Protein AF-A0A6A4MUS4-F1 (afdb_monomer)

Foldseek 3Di:
DDDDDDDDPDPVPVQPDPDLVSCCVDPCVVVVVVVVVVVVVVCVVVVVDDDDDDDDD

Organism: Lupinus albus (NCBI:txid3870)

Sequence (57 aa):
MVLDTIANEDCHIDDDPKCYEEAMQSLDHEKWQVAMESEMESMKTNKVWTLVEASKV

Structure (mmCIF, N/CA/C/O backbone):
data_AF-A0A6A4MUS4-F1
#
_entry.id   AF-A0A6A4MUS4-F1
#
loop_
_atom_site.group_PDB
_atom_site.id
_atom_site.type_symbol
_atom_site.label_atom_id
_atom_site.label_alt_id
_atom_site.label_comp_id
_atom_site.label_asym_id
_atom_site.label_entity_id
_atom_site.label_seq_id
_atom_site.pdbx_PDB_ins_code
_atom_site.Cartn_x
_atom_site.Cartn_y
_atom_site.Cartn_z
_atom_site.occupancy
_atom_site.B_iso_or_equiv
_atom_site.auth_seq_id
_atom_site.auth_comp_id
_atom_site.auth_a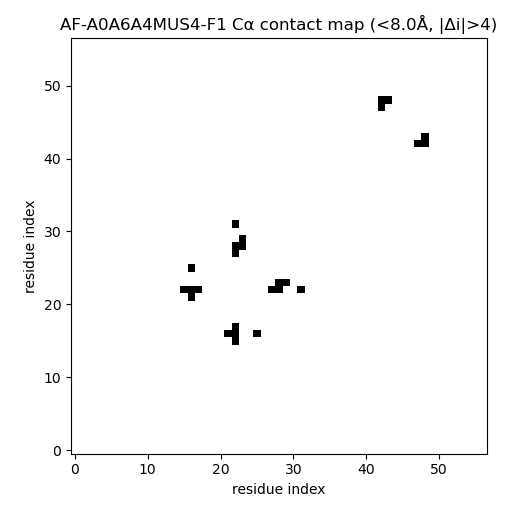sym_id
_a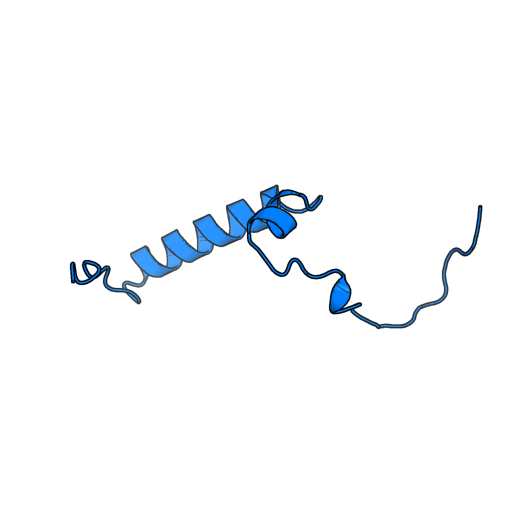tom_site.auth_atom_id
_atom_site.pdbx_PDB_model_num
ATOM 1 N N . MET A 1 1 ? 18.445 -15.014 -27.228 1.00 49.69 1 MET A N 1
ATOM 2 C CA . MET A 1 1 ? 17.842 -14.140 -28.256 1.00 49.69 1 MET A CA 1
ATOM 3 C C . MET A 1 1 ? 17.372 -15.073 -29.360 1.00 49.69 1 MET A C 1
ATOM 5 O O . MET A 1 1 ? 18.220 -15.702 -29.965 1.00 49.69 1 MET A O 1
ATOM 9 N N . VAL A 1 2 ? 16.102 -15.357 -29.598 1.00 43.88 2 VAL A N 1
ATOM 10 C CA . VAL A 1 2 ? 14.845 -14.688 -29.262 1.00 43.88 2 VAL A CA 1
ATOM 11 C C . VAL A 1 2 ? 13.753 -15.764 -29.297 1.00 43.88 2 VAL A C 1
ATOM 13 O O . VAL A 1 2 ? 13.753 -16.602 -30.196 1.00 43.88 2 VAL A O 1
ATOM 16 N N . LEU A 1 3 ? 12.844 -15.758 -28.331 1.00 42.22 3 LEU A N 1
ATOM 17 C CA . LEU A 1 3 ? 11.516 -16.350 -28.496 1.00 42.22 3 LEU A CA 1
ATOM 18 C C . LEU A 1 3 ? 10.533 -15.253 -28.115 1.00 42.22 3 LEU A C 1
ATOM 20 O O . LEU A 1 3 ? 9.943 -15.250 -27.042 1.00 42.22 3 LEU A O 1
ATOM 24 N N . ASP A 1 4 ? 10.464 -14.268 -29.003 1.00 56.41 4 ASP A N 1
ATOM 25 C CA . ASP A 1 4 ? 9.468 -13.217 -28.959 1.00 56.41 4 ASP A CA 1
ATOM 26 C C . ASP A 1 4 ? 8.183 -13.724 -29.634 1.00 56.41 4 ASP A C 1
ATOM 28 O O . ASP A 1 4 ? 8.164 -14.053 -30.819 1.00 56.41 4 ASP A O 1
ATOM 32 N N . THR A 1 5 ? 7.122 -13.745 -28.819 1.00 61.59 5 THR A N 1
ATOM 33 C CA . THR A 1 5 ? 5.739 -13.375 -29.162 1.00 61.59 5 THR A CA 1
ATOM 34 C C . THR A 1 5 ? 4.911 -14.331 -30.030 1.00 61.59 5 THR A C 1
ATOM 36 O O . THR A 1 5 ? 4.929 -14.196 -31.245 1.00 61.59 5 THR A O 1
ATOM 39 N N . ILE A 1 6 ? 4.035 -15.149 -29.413 1.00 57.31 6 ILE A N 1
ATOM 40 C CA . ILE A 1 6 ? 2.602 -15.233 -29.790 1.00 57.31 6 ILE A CA 1
ATOM 41 C C . ILE A 1 6 ? 1.755 -15.498 -28.530 1.00 57.31 6 ILE A C 1
ATOM 43 O O . ILE A 1 6 ? 1.940 -16.492 -27.836 1.00 57.31 6 ILE A O 1
ATOM 47 N N . ALA A 1 7 ? 0.852 -14.551 -28.277 1.00 51.88 7 ALA A N 1
ATOM 48 C CA . ALA A 1 7 ? -0.221 -14.479 -27.291 1.00 51.88 7 ALA A CA 1
ATOM 49 C C . ALA A 1 7 ? -0.737 -15.812 -26.721 1.00 51.88 7 ALA A C 1
ATOM 51 O O . ALA A 1 7 ? -1.461 -16.539 -27.395 1.00 51.88 7 ALA A O 1
ATOM 52 N N . ASN A 1 8 ? -0.464 -16.044 -25.440 1.00 57.12 8 ASN A N 1
ATOM 53 C CA . ASN A 1 8 ? -1.315 -16.846 -24.575 1.00 57.12 8 ASN A CA 1
ATOM 54 C C . ASN A 1 8 ? -1.630 -15.966 -23.368 1.00 57.12 8 ASN A C 1
ATOM 56 O O . ASN A 1 8 ? -0.717 -15.500 -22.689 1.00 57.12 8 ASN A O 1
ATOM 60 N N . GLU A 1 9 ? -2.911 -15.685 -23.161 1.00 58.12 9 GLU A N 1
ATOM 61 C CA . GLU A 1 9 ? -3.456 -15.043 -21.966 1.00 58.12 9 GLU A CA 1
ATOM 62 C C . GLU A 1 9 ? -3.298 -15.986 -20.763 1.00 58.12 9 GLU A C 1
ATOM 64 O O . GLU A 1 9 ? -4.270 -16.523 -20.245 1.00 58.12 9 GLU A O 1
ATOM 69 N N . ASP A 1 10 ? -2.060 -16.225 -20.346 1.00 51.09 10 ASP A N 1
ATOM 70 C CA . ASP A 1 10 ? -1.750 -16.826 -19.059 1.00 51.09 10 ASP A CA 1
ATOM 71 C C . ASP A 1 10 ? -1.149 -15.705 -18.216 1.00 51.09 10 ASP A C 1
ATOM 73 O O . ASP A 1 10 ? 0.012 -15.328 -18.371 1.00 51.09 10 ASP A O 1
ATOM 77 N N . CYS A 1 11 ? -1.983 -15.097 -17.371 1.00 49.97 11 CYS A N 1
ATOM 78 C CA . CYS A 1 11 ? -1.480 -14.457 -16.167 1.00 49.97 11 CYS A CA 1
ATOM 79 C C . CYS A 1 11 ? -0.744 -15.573 -15.429 1.00 49.97 11 CYS A C 1
ATOM 81 O O . CYS A 1 11 ? -1.382 -16.446 -14.841 1.00 49.97 11 CYS A O 1
ATOM 83 N N . HIS A 1 12 ? 0.582 -15.622 -15.556 1.00 52.12 12 HIS A N 1
ATOM 84 C CA . HIS A 1 12 ? 1.391 -16.481 -14.718 1.00 52.12 12 HIS A CA 1
ATOM 85 C C . HIS A 1 12 ? 1.132 -16.028 -13.281 1.00 52.12 12 HIS A C 1
ATOM 87 O O . HIS A 1 12 ? 1.746 -15.088 -12.795 1.00 52.12 12 HIS A O 1
ATOM 93 N N . ILE A 1 13 ? 0.196 -16.694 -12.601 1.00 53.66 13 ILE A N 1
ATOM 94 C CA . ILE A 1 13 ? -0.150 -16.450 -11.192 1.00 53.66 13 ILE A CA 1
ATOM 95 C C . ILE A 1 13 ? 1.102 -16.592 -10.296 1.00 53.66 13 ILE A C 1
ATOM 97 O O . ILE A 1 13 ? 1.114 -16.144 -9.154 1.00 53.66 13 ILE A O 1
ATOM 101 N N . ASP A 1 14 ? 2.178 -17.201 -10.807 1.00 57.94 14 ASP A N 1
ATOM 102 C CA . ASP A 1 14 ? 3.469 -17.305 -10.127 1.00 57.94 14 ASP A CA 1
ATOM 103 C C . ASP A 1 14 ? 4.355 -16.044 -10.190 1.00 57.94 14 ASP A C 1
ATOM 105 O O . ASP A 1 14 ? 5.306 -15.978 -9.414 1.00 57.94 14 ASP A O 1
ATOM 109 N N . ASP A 1 15 ? 4.052 -15.056 -11.042 1.00 66.69 15 ASP A N 1
ATOM 110 C CA . ASP A 1 15 ? 4.767 -13.765 -11.090 1.00 66.69 15 ASP A CA 1
ATOM 111 C C . ASP A 1 15 ? 4.118 -12.691 -10.198 1.00 66.69 15 ASP A C 1
ATOM 113 O O . ASP A 1 15 ? 4.714 -11.635 -9.962 1.00 66.69 15 ASP A O 1
ATOM 117 N N . ASP A 1 16 ? 2.911 -12.946 -9.681 1.00 77.38 16 ASP A N 1
ATOM 118 C CA . ASP A 1 16 ? 2.283 -12.037 -8.730 1.00 77.38 16 ASP A CA 1
ATOM 119 C C . ASP A 1 16 ? 3.039 -12.087 -7.394 1.00 77.38 16 ASP A C 1
ATOM 121 O O . ASP A 1 16 ? 3.286 -13.171 -6.848 1.00 77.38 16 ASP A O 1
ATOM 125 N N . PRO A 1 17 ? 3.397 -10.924 -6.824 1.00 80.56 17 PRO A N 1
ATOM 126 C CA . PRO A 1 17 ? 4.135 -10.882 -5.575 1.00 80.56 17 PRO A CA 1
ATOM 127 C C . PRO A 1 17 ? 3.299 -11.481 -4.440 1.00 80.56 17 PRO A C 1
ATOM 129 O O . PRO A 1 17 ? 2.170 -11.058 -4.179 1.00 80.56 17 PRO A O 1
ATOM 132 N N . LYS A 1 18 ? 3.864 -12.459 -3.730 1.00 85.44 18 LYS A N 1
ATOM 133 C CA . LYS A 1 18 ? 3.191 -13.187 -2.641 1.00 85.44 18 LYS A CA 1
ATOM 134 C C . LYS A 1 18 ? 3.401 -12.512 -1.292 1.00 85.44 18 LYS A C 1
ATOM 136 O O . LYS A 1 18 ? 2.663 -12.784 -0.343 1.00 85.44 18 LYS A O 1
ATOM 141 N N . CYS A 1 19 ? 4.386 -11.623 -1.197 1.00 85.81 19 CYS A N 1
ATOM 142 C CA . CYS A 1 19 ? 4.609 -10.773 -0.038 1.00 85.81 19 CYS A CA 1
ATOM 143 C C . CYS A 1 19 ? 4.859 -9.312 -0.421 1.00 85.81 19 CYS A C 1
ATOM 145 O O . CYS A 1 19 ? 5.131 -8.965 -1.572 1.00 85.81 19 CYS A O 1
ATOM 147 N N . TYR A 1 20 ? 4.770 -8.443 0.587 1.00 86.12 20 TYR A N 1
ATOM 148 C CA . TYR A 1 20 ? 5.046 -7.019 0.435 1.00 86.12 20 TYR A CA 1
ATOM 149 C C . TYR A 1 20 ? 6.463 -6.777 -0.097 1.00 86.12 20 TYR A C 1
ATOM 151 O O . TYR A 1 20 ? 6.663 -5.942 -0.974 1.00 86.12 20 TYR A O 1
ATOM 159 N N . GLU A 1 21 ? 7.445 -7.531 0.396 1.00 88.81 21 GLU A N 1
ATOM 160 C CA . GLU A 1 21 ? 8.841 -7.404 -0.011 1.00 88.81 21 GLU A CA 1
ATOM 161 C C . GLU A 1 21 ? 9.034 -7.721 -1.499 1.00 88.81 21 GLU A C 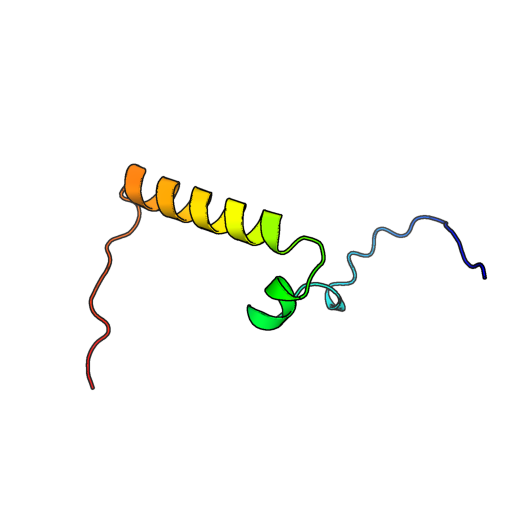1
ATOM 163 O O . GLU A 1 21 ? 9.750 -6.993 -2.183 1.00 88.81 21 GLU A O 1
ATOM 168 N N . GLU A 1 22 ? 8.366 -8.755 -2.014 1.00 87.75 22 GLU A N 1
ATOM 169 C CA . GLU A 1 22 ? 8.367 -9.095 -3.443 1.00 87.75 22 GLU A CA 1
ATOM 170 C C . GLU A 1 22 ? 7.672 -8.008 -4.271 1.00 87.75 22 GLU A C 1
ATOM 172 O O . GLU A 1 22 ? 8.200 -7.577 -5.297 1.00 87.75 22 GLU A O 1
ATOM 177 N N . ALA A 1 23 ? 6.535 -7.485 -3.798 1.00 86.06 23 ALA A N 1
ATOM 178 C CA . ALA A 1 23 ? 5.824 -6.401 -4.478 1.00 86.06 23 ALA A CA 1
ATOM 179 C C . ALA A 1 23 ? 6.690 -5.138 -4.585 1.00 86.06 23 ALA A C 1
ATOM 181 O O . ALA A 1 23 ? 6.684 -4.458 -5.613 1.00 86.06 23 ALA A O 1
ATOM 182 N N . MET A 1 24 ? 7.483 -4.855 -3.548 1.00 87.19 24 MET A N 1
ATOM 183 C CA . MET A 1 24 ? 8.419 -3.730 -3.495 1.00 87.19 24 MET A CA 1
ATOM 184 C C . MET A 1 24 ? 9.681 -3.912 -4.331 1.00 87.19 24 MET A C 1
ATOM 186 O O . MET A 1 24 ? 10.347 -2.927 -4.638 1.00 87.19 24 MET A O 1
ATOM 190 N N . GLN A 1 25 ? 9.997 -5.139 -4.735 1.00 86.38 25 GLN A N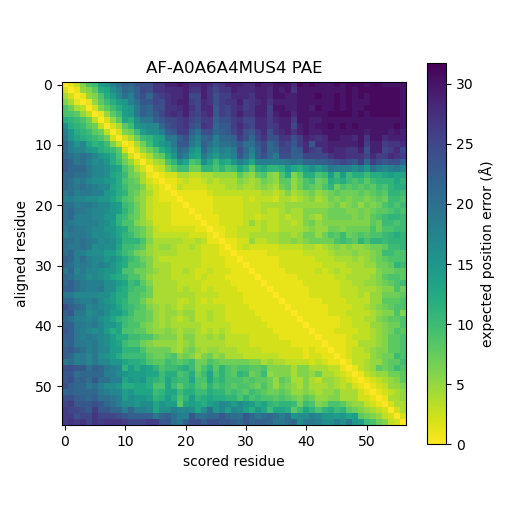 1
ATOM 191 C CA . GLN A 1 25 ? 11.075 -5.424 -5.682 1.00 86.38 25 GLN A CA 1
ATOM 192 C C . GLN A 1 25 ? 10.599 -5.402 -7.142 1.00 86.38 25 GLN A C 1
ATOM 194 O O . GLN A 1 25 ? 11.426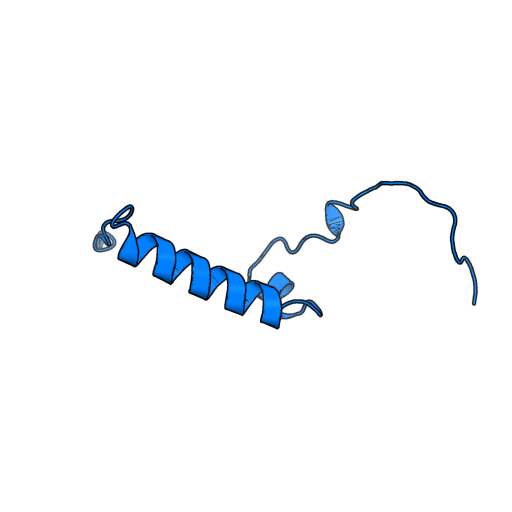 -5.444 -8.055 1.00 86.38 25 GLN A O 1
ATOM 199 N N . SER A 1 26 ? 9.285 -5.322 -7.377 1.00 84.88 26 SER A N 1
ATOM 200 C CA . SER A 1 26 ? 8.719 -5.246 -8.722 1.00 84.88 26 SER A CA 1
ATOM 201 C C . SER A 1 26 ? 8.982 -3.888 -9.380 1.00 84.88 26 SER A C 1
ATOM 203 O O . SER A 1 26 ? 9.073 -2.849 -8.725 1.00 84.88 26 SER A O 1
ATOM 205 N N . LEU A 1 27 ? 9.038 -3.872 -10.712 1.00 85.12 27 LEU A N 1
ATOM 206 C CA . LEU A 1 27 ? 9.174 -2.631 -11.484 1.00 85.12 27 LEU A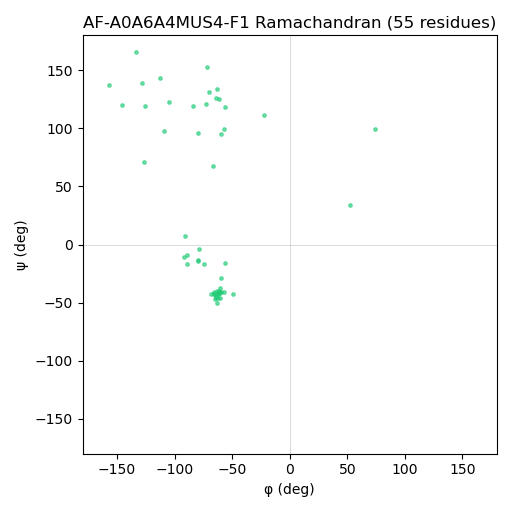 CA 1
ATOM 207 C C . LEU A 1 27 ? 8.014 -1.657 -11.226 1.00 85.12 27 LEU A C 1
ATOM 209 O O . LEU A 1 27 ? 8.194 -0.443 -11.283 1.00 85.12 27 LEU A O 1
ATOM 213 N N . ASP A 1 28 ? 6.838 -2.188 -10.896 1.00 86.31 28 ASP A N 1
ATOM 214 C CA . ASP A 1 28 ? 5.625 -1.418 -10.642 1.00 86.31 28 ASP A CA 1
ATOM 215 C C . ASP A 1 28 ? 5.449 -1.019 -9.168 1.00 86.31 28 ASP A C 1
ATOM 217 O O . ASP A 1 28 ? 4.409 -0.464 -8.816 1.00 86.31 28 ASP A O 1
ATOM 221 N N . HIS A 1 29 ? 6.440 -1.257 -8.301 1.00 87.06 29 HIS A N 1
ATOM 222 C CA . HIS A 1 29 ? 6.356 -0.975 -6.862 1.00 87.06 29 HIS A CA 1
ATOM 223 C C . HIS A 1 29 ? 5.843 0.439 -6.527 1.00 87.06 29 HIS A C 1
ATOM 225 O O . HIS A 1 29 ? 4.969 0.591 -5.677 1.00 87.06 29 HIS A O 1
ATOM 231 N N . GLU A 1 30 ? 6.298 1.466 -7.250 1.00 91.69 30 GLU A N 1
ATOM 232 C CA . GLU A 1 30 ? 5.830 2.849 -7.101 1.00 91.69 30 GLU A CA 1
ATOM 233 C C . GLU A 1 30 ? 4.325 2.984 -7.368 1.00 91.69 30 GLU A C 1
ATOM 235 O O . GLU A 1 30 ? 3.621 3.680 -6.637 1.00 91.69 30 GLU A O 1
ATOM 240 N N . LYS A 1 31 ? 3.800 2.292 -8.387 1.00 89.38 31 LYS A N 1
ATOM 241 C CA . LYS A 1 31 ? 2.364 2.313 -8.700 1.00 89.38 31 LYS A CA 1
ATOM 242 C C . LYS A 1 31 ? 1.563 1.618 -7.608 1.00 89.38 31 LYS A C 1
ATOM 244 O O . LYS A 1 31 ? 0.529 2.140 -7.200 1.00 89.38 31 LYS A O 1
ATOM 249 N N . TRP A 1 32 ? 2.046 0.474 -7.124 1.00 88.19 32 TRP A N 1
ATOM 250 C CA . TRP A 1 32 ? 1.424 -0.244 -6.013 1.00 88.19 32 TRP A CA 1
ATOM 251 C C . TRP A 1 32 ? 1.394 0.603 -4.741 1.00 88.19 32 TRP A C 1
ATOM 253 O O . TRP A 1 32 ? 0.366 0.656 -4.069 1.00 88.19 32 TRP A O 1
ATOM 263 N N . GLN A 1 33 ? 2.478 1.324 -4.448 1.00 90.25 33 GLN A N 1
ATOM 264 C CA . GLN A 1 33 ? 2.545 2.218 -3.299 1.00 90.25 33 GLN A CA 1
ATOM 265 C C . GLN A 1 33 ? 1.531 3.365 -3.415 1.00 90.25 33 GLN A C 1
ATOM 267 O O . GLN A 1 33 ? 0.735 3.571 -2.500 1.00 90.25 33 GLN A O 1
ATOM 272 N N . VAL A 1 34 ? 1.497 4.064 -4.554 1.00 93.81 34 VAL A N 1
ATOM 273 C CA . VAL A 1 34 ? 0.551 5.169 -4.786 1.00 93.81 34 VAL A CA 1
ATOM 274 C C . VAL A 1 34 ? -0.902 4.687 -4.732 1.00 93.81 34 VAL A C 1
ATOM 276 O O . VAL A 1 34 ? -1.762 5.366 -4.166 1.00 93.81 34 VAL A O 1
ATOM 279 N N . ALA A 1 35 ? -1.191 3.510 -5.291 1.00 92.31 35 ALA A N 1
ATOM 280 C CA . ALA A 1 35 ? -2.520 2.911 -5.227 1.00 92.31 35 ALA A CA 1
ATOM 281 C C . ALA A 1 35 ? -2.916 2.579 -3.781 1.00 92.31 35 ALA A C 1
ATOM 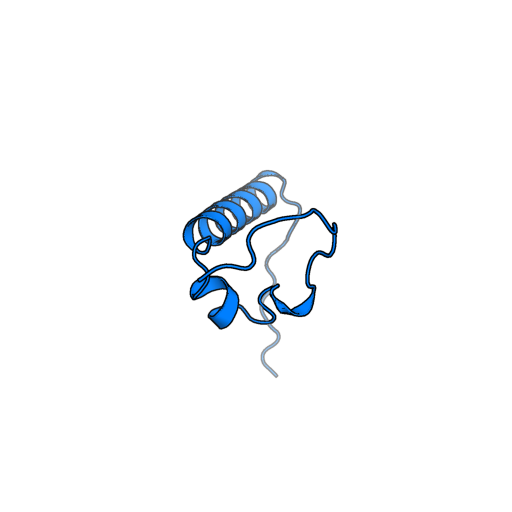283 O O . ALA A 1 35 ? -4.018 2.918 -3.357 1.00 92.31 35 ALA A O 1
ATOM 284 N N . MET A 1 36 ? -2.009 1.984 -3.001 1.00 92.00 36 MET A N 1
ATOM 285 C CA . MET A 1 36 ? -2.254 1.656 -1.596 1.00 92.00 36 MET A CA 1
ATOM 286 C C . MET A 1 36 ? -2.513 2.910 -0.750 1.00 92.00 36 MET A C 1
ATOM 288 O O . MET A 1 36 ? -3.435 2.923 0.065 1.00 92.00 36 MET A O 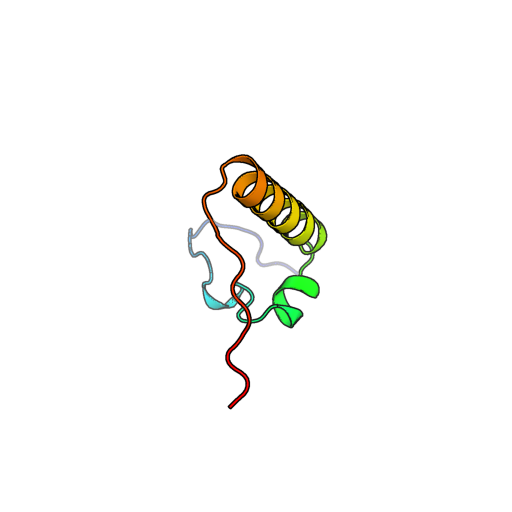1
ATOM 292 N N . GLU A 1 37 ? -1.751 3.983 -0.970 1.00 93.19 37 GLU A N 1
ATOM 293 C CA . GLU A 1 37 ? -1.975 5.279 -0.318 1.00 93.19 37 GLU A CA 1
ATOM 294 C C . GLU A 1 37 ? -3.343 5.870 -0.695 1.00 93.19 37 GLU A C 1
ATOM 296 O O . GLU A 1 37 ? -4.109 6.268 0.186 1.00 93.19 37 GLU A O 1
ATOM 301 N N . SER A 1 38 ? -3.691 5.849 -1.985 1.00 94.94 38 SER A N 1
ATOM 302 C CA . SER A 1 38 ? -4.973 6.360 -2.489 1.00 94.94 38 SER A CA 1
ATOM 303 C C . SER A 1 38 ? -6.170 5.596 -1.912 1.00 94.94 38 SER A C 1
ATOM 305 O O . SER A 1 38 ? -7.161 6.202 -1.498 1.00 94.94 38 SER A O 1
ATOM 307 N N . GLU A 1 39 ? -6.080 4.267 -1.829 1.00 93.38 39 GLU A N 1
ATOM 308 C CA . GLU A 1 39 ? -7.114 3.435 -1.211 1.00 93.38 39 GLU A CA 1
ATOM 309 C C . GLU A 1 39 ? -7.233 3.707 0.296 1.00 93.38 39 GLU A C 1
ATOM 311 O O . GLU A 1 39 ? -8.341 3.873 0.807 1.00 93.38 39 GLU A O 1
ATOM 316 N N . MET A 1 40 ? -6.116 3.852 1.017 1.00 90.94 40 MET A N 1
ATOM 317 C CA . MET A 1 40 ? -6.127 4.206 2.444 1.00 90.94 40 MET A CA 1
ATOM 318 C C . MET A 1 40 ? -6.774 5.578 2.701 1.00 90.94 40 MET A C 1
ATOM 320 O O . MET A 1 40 ? -7.567 5.732 3.639 1.00 90.94 40 MET A O 1
ATOM 324 N N . GLU A 1 41 ? -6.493 6.577 1.860 1.00 93.00 41 GLU A N 1
ATOM 325 C CA . GLU A 1 41 ? -7.150 7.888 1.929 1.00 93.00 41 GLU A CA 1
ATOM 326 C C . GLU A 1 41 ? -8.645 7.811 1.603 1.00 93.00 41 GLU A C 1
ATOM 328 O O . GLU A 1 41 ? -9.465 8.435 2.291 1.00 93.00 41 GLU A O 1
ATOM 333 N N . SER A 1 42 ? -9.019 7.013 0.601 1.00 93.38 42 SER A N 1
ATOM 334 C CA . SER A 1 42 ? -10.415 6.744 0.249 1.00 93.38 42 SER A CA 1
ATOM 335 C C . SER A 1 42 ? -11.156 6.099 1.419 1.00 93.38 42 SER A C 1
ATOM 337 O O . SER A 1 42 ? -12.232 6.559 1.813 1.00 93.38 42 SER A O 1
ATOM 339 N N . MET A 1 43 ? -10.551 5.099 2.063 1.00 92.31 43 MET A N 1
ATOM 340 C CA . MET A 1 43 ? -11.142 4.418 3.211 1.00 92.31 43 MET A CA 1
ATOM 341 C C . MET A 1 43 ? -11.351 5.358 4.402 1.00 92.31 43 MET A C 1
ATOM 343 O O . MET A 1 43 ? -12.400 5.320 5.056 1.00 92.31 43 MET A O 1
ATOM 347 N N . LYS A 1 44 ? -10.384 6.248 4.653 1.00 88.50 44 LYS A N 1
ATOM 348 C CA . LYS A 1 44 ? -10.479 7.288 5.684 1.00 88.50 44 LYS A CA 1
ATOM 349 C C . LYS A 1 44 ? -11.587 8.294 5.371 1.00 88.50 44 LYS A C 1
ATOM 351 O O . LYS A 1 44 ? -12.384 8.617 6.252 1.00 88.50 44 LYS A O 1
ATOM 356 N N . THR A 1 45 ? -11.653 8.774 4.130 1.00 92.06 45 THR A N 1
ATOM 357 C CA . THR A 1 45 ? -12.643 9.768 3.680 1.00 92.06 45 THR A CA 1
ATOM 358 C C . THR A 1 45 ? -14.059 9.211 3.752 1.00 92.06 45 THR A C 1
ATOM 360 O O . THR A 1 45 ? -14.957 9.852 4.299 1.00 92.06 45 THR A O 1
ATOM 363 N N . ASN A 1 46 ? -14.241 7.980 3.277 1.00 93.19 46 ASN A N 1
ATOM 364 C CA . ASN A 1 46 ? -15.531 7.300 3.258 1.00 93.19 46 ASN A CA 1
ATOM 365 C C . ASN A 1 46 ? -15.921 6.714 4.623 1.00 93.19 46 ASN A C 1
ATOM 367 O O . ASN A 1 46 ? -17.030 6.205 4.769 1.00 93.19 46 ASN A O 1
ATOM 371 N N . LYS A 1 47 ? -15.039 6.802 5.632 1.00 88.31 47 LYS A N 1
ATOM 372 C CA . LYS A 1 47 ? -15.245 6.278 6.994 1.00 88.31 47 LYS A CA 1
ATOM 373 C C . LYS A 1 47 ? -15.668 4.804 7.005 1.00 88.31 47 LYS A C 1
ATOM 375 O O . LYS A 1 47 ? -16.442 4.382 7.861 1.00 88.31 47 LYS A O 1
ATOM 380 N N . VAL A 1 48 ? -15.164 4.024 6.049 1.00 91.44 48 VAL A N 1
ATOM 381 C CA . VAL A 1 48 ? -15.508 2.599 5.904 1.00 91.44 48 VAL A CA 1
ATOM 382 C C . VAL A 1 48 ? -14.738 1.710 6.882 1.00 91.44 48 VAL A C 1
ATOM 384 O O . VAL A 1 48 ? -15.132 0.568 7.096 1.00 91.44 48 VAL A O 1
ATOM 387 N N . TRP A 1 49 ? -13.682 2.231 7.520 1.00 85.44 49 TRP A N 1
ATOM 388 C CA . TRP A 1 49 ? -12.890 1.500 8.510 1.00 85.44 49 TRP A CA 1
ATOM 389 C C . TRP A 1 49 ? -12.743 2.292 9.816 1.00 85.44 49 TRP A C 1
ATOM 391 O O . TRP A 1 49 ? -12.533 3.504 9.815 1.00 85.44 49 TRP A O 1
ATOM 401 N N . THR A 1 50 ? -12.846 1.591 10.946 1.00 84.06 50 THR A N 1
ATOM 402 C CA . THR A 1 50 ? -12.446 2.067 12.276 1.00 84.06 50 THR A CA 1
ATOM 403 C C . THR A 1 50 ? -11.138 1.390 12.684 1.00 84.06 50 THR A C 1
ATOM 405 O O . THR A 1 50 ? -11.079 0.163 12.737 1.00 84.06 50 THR A O 1
ATOM 408 N N . LEU A 1 51 ? -10.103 2.178 12.986 1.00 84.25 51 LEU A N 1
ATOM 409 C CA . LEU A 1 51 ? -8.848 1.661 13.530 1.00 84.25 51 LEU A CA 1
ATOM 410 C C . LEU A 1 51 ? -9.070 1.249 14.990 1.00 84.25 51 LEU A C 1
ATOM 412 O O . LEU A 1 51 ? -9.469 2.072 15.813 1.00 84.25 51 LEU A O 1
ATOM 416 N N . VAL A 1 52 ? -8.828 -0.022 15.301 1.00 87.19 52 VAL A N 1
ATOM 417 C CA . VAL A 1 52 ? -8.949 -0.578 16.655 1.00 87.19 52 VAL A CA 1
ATOM 418 C C . VAL A 1 52 ? -7.557 -0.955 17.144 1.00 87.19 52 VAL A C 1
ATOM 420 O O . VAL A 1 52 ? -6.724 -1.404 16.357 1.00 87.19 52 VAL A O 1
ATOM 423 N N . GLU A 1 53 ? -7.289 -0.768 18.436 1.00 87.31 53 GLU A N 1
ATOM 424 C CA . GLU A 1 53 ? -6.025 -1.216 19.012 1.00 87.31 53 GLU A CA 1
ATOM 425 C C . GLU A 1 53 ? -5.905 -2.739 18.929 1.00 87.31 53 GLU A C 1
ATOM 427 O O . GLU A 1 53 ? -6.831 -3.479 19.273 1.00 87.31 53 GLU A O 1
ATOM 432 N N . ALA A 1 54 ? -4.737 -3.211 18.495 1.00 84.44 54 ALA A N 1
ATOM 433 C CA . ALA A 1 54 ? -4.412 -4.622 18.586 1.00 84.44 54 ALA A CA 1
ATOM 434 C C . ALA A 1 54 ? -4.406 -5.026 20.065 1.00 84.44 54 ALA A C 1
ATOM 436 O O . ALA A 1 54 ? -3.725 -4.406 20.887 1.00 84.44 54 ALA A O 1
ATOM 437 N N . SER A 1 55 ? -5.190 -6.052 20.405 1.00 85.00 55 SER A N 1
ATOM 438 C CA . SER A 1 55 ? -5.247 -6.578 21.765 1.00 85.00 55 SER A CA 1
ATOM 439 C C . SER A 1 55 ? -3.841 -6.984 22.205 1.00 85.00 55 SER A C 1
ATOM 441 O O . SER A 1 55 ? -3.205 -7.830 21.577 1.00 85.00 55 SER A O 1
ATOM 443 N N . LYS A 1 56 ? -3.341 -6.346 23.264 1.00 76.38 56 LYS A N 1
ATOM 444 C CA . LYS A 1 56 ? -2.087 -6.735 23.906 1.00 76.38 56 LYS A CA 1
ATOM 445 C C . LYS A 1 56 ? -2.390 -7.937 24.798 1.00 76.38 56 LYS A C 1
ATOM 447 O O . LYS A 1 56 ? -2.896 -7.753 25.904 1.00 76.38 56 LYS A O 1
ATOM 452 N N . VAL A 1 57 ? -2.153 -9.137 24.274 1.00 70.38 57 VAL A N 1
ATOM 453 C CA . VAL A 1 57 ? -2.117 -10.393 25.043 1.00 70.38 57 VAL A CA 1
ATOM 454 C C . VAL A 1 57 ? -0.706 -10.609 25.569 1.00 70.38 57 VAL A C 1
ATOM 456 O O . VAL A 1 57 ? 0.243 -10.354 24.794 1.00 70.38 57 VAL A O 1
#

Solvent-accessible surface area (backbone atoms only — not comparable to full-atom values): 3905 Å² total; per-residue (Å²): 141,82,89,80,84,80,94,68,99,65,80,59,74,83,76,56,59,88,44,71,71,51,38,62,70,39,94,56,26,67,58,54,50,54,48,52,53,51,50,53,51,47,38,59,73,67,60,77,65,80,93,72,82,77,82,88,126

pLDDT: mean 78.79, std 15.75, range [42.22, 94.94]

Mean predicted aligned error: 11.59 Å

Secondary structure (DSSP, 8-state):
------------TTSS-SSHHHHHHSTTHHHHHHHHHHHHHHHHHTT-----PPP--

Radius of gyration: 18.0 Å; Cα c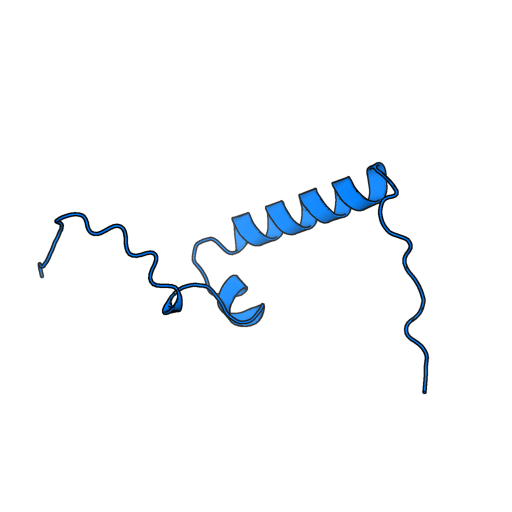ontacts (8 Å, |Δi|>4): 13; chains: 1; bounding box: 33×27×55 Å